Protein AF-A0A1I6JT90-F1 (afdb_monomer_lite)

Sequence (165 aa):
MADLAREPSMEDILASIKRIIADDGAAATAPPARLRRGPVEVPPAGSATMDEVLELTEPVAPAPVTQAPPPSGPRLVPPPVAEAPAPAAPELVSEQAASASRLSLAALSALIVSPAAEPARDNTLEGLVREMLRPMLKEWLDARLPEMVEGLVAREIARITGRQL

Structure (mmCIF, N/CA/C/O backbone):
data_AF-A0A1I6JT90-F1
#
_entry.id   AF-A0A1I6JT90-F1
#
loop_
_atom_site.group_PDB
_atom_site.id
_atom_site.type_symbol
_atom_site.label_atom_id
_atom_site.label_alt_id
_atom_site.label_comp_id
_atom_site.label_asym_id
_atom_site.label_entity_id
_atom_site.label_seq_id
_atom_site.pdbx_PDB_ins_code
_atom_site.Cartn_x
_atom_site.Cartn_y
_atom_site.Cartn_z
_atom_site.occupancy
_atom_site.B_iso_or_equiv
_atom_site.auth_seq_id
_atom_site.auth_comp_id
_atom_site.auth_asym_id
_atom_site.auth_atom_id
_atom_site.pdbx_PDB_model_num
ATOM 1 N N . MET A 1 1 ? -31.242 -10.829 -56.826 1.00 39.03 1 MET A N 1
ATOM 2 C CA . MET A 1 1 ? -30.012 -11.217 -57.548 1.00 39.03 1 MET A CA 1
ATOM 3 C C . MET A 1 1 ? -28.877 -11.162 -56.547 1.00 39.03 1 MET A C 1
ATOM 5 O O . MET A 1 1 ? -28.795 -10.184 -55.818 1.00 39.03 1 MET A O 1
ATOM 9 N N . ALA A 1 2 ? -28.152 -12.269 -56.412 1.00 47.97 2 ALA A N 1
ATOM 10 C CA . ALA A 1 2 ? -27.182 -12.525 -55.359 1.00 47.97 2 ALA A CA 1
ATOM 11 C C . ALA A 1 2 ? -25.808 -11.942 -55.718 1.00 47.97 2 ALA A C 1
ATOM 13 O O . ALA A 1 2 ? -25.253 -12.315 -56.742 1.00 47.97 2 ALA A O 1
ATOM 14 N N . ASP A 1 3 ? -25.268 -11.091 -54.851 1.00 50.69 3 ASP A N 1
ATOM 15 C CA . ASP A 1 3 ? -23.848 -10.726 -54.811 1.00 50.69 3 ASP A CA 1
ATOM 16 C C . ASP A 1 3 ? -23.467 -10.596 -53.328 1.00 50.69 3 ASP A C 1
ATOM 18 O O . ASP A 1 3 ? -23.430 -9.512 -52.755 1.00 50.69 3 ASP A O 1
ATOM 22 N N . LEU A 1 4 ? -23.325 -11.742 -52.654 1.00 54.34 4 LEU A N 1
ATOM 23 C CA . LEU A 1 4 ? -23.005 -11.819 -51.221 1.00 54.34 4 LEU A CA 1
ATOM 24 C C . LEU A 1 4 ? -21.771 -12.682 -50.920 1.00 54.34 4 LEU A C 1
ATOM 26 O O . LEU A 1 4 ? -21.559 -13.060 -49.776 1.00 54.34 4 LEU A O 1
ATOM 30 N N . ALA A 1 5 ? -20.938 -12.991 -51.917 1.00 59.41 5 ALA A N 1
ATOM 31 C CA . ALA A 1 5 ? -19.707 -13.750 -51.689 1.00 59.41 5 ALA A CA 1
ATOM 32 C C . ALA A 1 5 ? -18.651 -13.478 -52.765 1.00 59.41 5 ALA A C 1
ATOM 34 O O . ALA A 1 5 ? -18.143 -14.394 -53.407 1.00 59.41 5 ALA A O 1
ATOM 35 N N . ARG A 1 6 ? -18.300 -12.206 -52.974 1.00 63.91 6 ARG A N 1
ATOM 36 C CA . ARG A 1 6 ? -16.983 -11.911 -53.534 1.00 63.91 6 ARG A CA 1
ATOM 37 C C . ARG A 1 6 ? -16.025 -11.986 -52.358 1.00 63.91 6 ARG A C 1
ATOM 39 O O . ARG A 1 6 ? -15.916 -11.029 -51.598 1.00 63.91 6 ARG A O 1
ATOM 46 N N . GLU A 1 7 ? -15.456 -13.170 -52.132 1.00 70.44 7 GLU A N 1
ATOM 4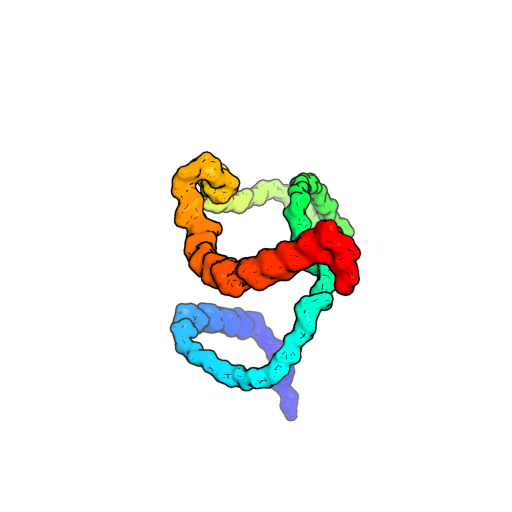7 C CA . GLU A 1 7 ? -14.349 -13.302 -51.189 1.00 70.44 7 GLU A CA 1
ATOM 48 C C . GLU A 1 7 ? -13.321 -12.225 -51.564 1.00 70.44 7 GLU A C 1
ATOM 50 O O . GLU A 1 7 ? -12.967 -12.123 -52.745 1.00 70.44 7 GLU A O 1
ATOM 55 N N . PRO A 1 8 ? -12.946 -11.337 -50.627 1.00 80.56 8 PRO A N 1
ATOM 56 C CA . PRO A 1 8 ? -12.054 -10.234 -50.945 1.00 80.56 8 PRO A CA 1
ATOM 57 C C . PRO A 1 8 ? -10.753 -10.800 -51.514 1.00 80.56 8 PRO A C 1
ATOM 59 O O . PRO A 1 8 ? -10.201 -11.760 -50.970 1.00 80.56 8 PRO A O 1
ATOM 62 N N . SER A 1 9 ? -10.273 -10.224 -52.621 1.00 85.88 9 SER A N 1
ATOM 63 C CA . SER A 1 9 ? -8.994 -10.632 -53.197 1.00 85.88 9 SER A CA 1
ATOM 64 C C . SER A 1 9 ? -7.889 -10.367 -52.177 1.00 85.88 9 SER A C 1
ATOM 66 O O . SER A 1 9 ? -7.962 -9.420 -51.392 1.00 85.88 9 SER A O 1
ATOM 68 N N . MET A 1 10 ? -6.830 -11.171 -52.196 1.00 85.88 10 MET A N 1
ATOM 69 C CA . MET A 1 10 ? -5.658 -10.984 -51.331 1.00 85.88 10 MET A CA 1
ATOM 70 C C . MET A 1 10 ? -5.114 -9.546 -51.403 1.00 85.88 10 MET A C 1
ATOM 72 O O . MET A 1 10 ? -4.677 -8.973 -50.409 1.00 85.88 10 MET A O 1
ATOM 76 N N . GLU A 1 11 ? -5.200 -8.932 -52.577 1.00 90.31 11 GLU A N 1
ATOM 77 C CA . GLU A 1 11 ? -4.795 -7.550 -52.832 1.00 90.31 11 GLU A CA 1
ATOM 78 C C . GLU A 1 11 ? -5.699 -6.534 -52.117 1.00 90.31 11 GLU A C 1
ATOM 80 O O . GLU A 1 11 ? -5.196 -5.543 -51.589 1.00 90.31 11 GLU A O 1
ATOM 85 N N . ASP A 1 12 ? -7.002 -6.811 -52.018 1.00 89.75 12 ASP A N 1
ATOM 86 C CA . ASP A 1 12 ? -7.971 -5.982 -51.291 1.00 89.75 12 ASP A CA 1
ATOM 87 C C . ASP A 1 12 ? -7.725 -6.056 -49.780 1.00 89.75 12 ASP A C 1
ATOM 89 O O . ASP A 1 12 ? -7.753 -5.038 -49.084 1.00 89.75 12 ASP A O 1
ATOM 93 N N . ILE A 1 13 ? -7.417 -7.257 -49.275 1.00 90.44 13 ILE A N 1
ATOM 94 C CA . ILE A 1 13 ? -7.058 -7.483 -47.869 1.00 90.44 13 ILE A CA 1
ATOM 95 C C . ILE A 1 13 ? -5.785 -6.693 -47.528 1.00 90.44 13 ILE A C 1
ATOM 97 O O . ILE A 1 13 ? -5.752 -5.949 -46.544 1.00 90.44 13 ILE A O 1
ATOM 101 N N . LEU A 1 14 ? -4.749 -6.789 -48.366 1.00 91.25 14 LEU A N 1
ATOM 102 C CA . LEU A 1 14 ? -3.482 -6.082 -48.160 1.00 91.25 14 LEU A CA 1
ATOM 103 C C . LEU A 1 14 ? -3.628 -4.561 -48.312 1.00 91.25 14 LEU A C 1
ATOM 105 O O . LEU A 1 14 ? -3.020 -3.805 -47.550 1.00 91.25 14 LEU A O 1
ATOM 109 N N . ALA A 1 15 ? -4.462 -4.096 -49.244 1.00 91.12 15 ALA A N 1
ATOM 110 C CA . ALA A 1 15 ? -4.766 -2.679 -49.413 1.00 91.12 15 ALA A CA 1
ATOM 111 C C . ALA A 1 15 ? -5.536 -2.112 -48.209 1.00 91.12 15 ALA A C 1
ATOM 113 O O . ALA A 1 15 ? -5.226 -1.010 -47.751 1.00 91.12 15 ALA A O 1
ATOM 114 N N . SER A 1 16 ? -6.483 -2.876 -47.656 1.00 89.81 16 SER A N 1
ATOM 115 C CA . SER A 1 16 ? -7.238 -2.494 -46.459 1.00 89.81 16 SER A CA 1
ATOM 116 C C . SER A 1 16 ? -6.330 -2.379 -45.231 1.00 89.81 16 SER A C 1
ATOM 118 O O . SER A 1 16 ? -6.394 -1.377 -44.521 1.00 89.81 16 SER A O 1
ATOM 120 N N . ILE A 1 17 ? -5.428 -3.345 -45.009 1.00 88.75 17 ILE A N 1
ATOM 121 C CA . ILE A 1 17 ? -4.460 -3.304 -43.897 1.00 88.75 17 ILE A CA 1
ATOM 122 C C . ILE A 1 17 ? -3.500 -2.116 -44.055 1.00 88.75 17 ILE A C 1
ATOM 124 O O . ILE A 1 17 ? -3.278 -1.365 -43.106 1.00 88.75 17 ILE A O 1
ATOM 128 N N . LYS A 1 18 ? -2.971 -1.889 -45.265 1.00 87.94 18 LYS A N 1
ATOM 129 C CA . LYS A 1 18 ? -2.065 -0.765 -45.545 1.00 87.94 18 LYS A CA 1
ATOM 130 C C . LYS A 1 18 ? -2.739 0.592 -45.329 1.00 87.94 18 LYS A C 1
ATOM 132 O O . LYS A 1 18 ? -2.094 1.513 -44.835 1.00 87.94 18 LYS A O 1
ATOM 137 N N . ARG A 1 19 ? -4.024 0.713 -45.679 1.00 87.88 19 ARG A N 1
ATOM 138 C CA . ARG A 1 19 ? -4.819 1.924 -45.444 1.00 87.88 19 ARG A CA 1
ATOM 139 C C . ARG A 1 19 ? -5.043 2.170 -43.954 1.00 87.88 19 ARG A C 1
ATOM 141 O O . ARG A 1 19 ? -4.839 3.294 -43.525 1.00 87.88 19 ARG A O 1
ATOM 148 N N . ILE A 1 20 ? -5.411 1.145 -43.182 1.00 88.56 20 ILE A N 1
ATOM 149 C CA . ILE A 1 20 ? -5.631 1.279 -41.732 1.00 88.56 20 ILE A CA 1
ATOM 150 C C . ILE A 1 20 ? -4.339 1.717 -41.038 1.00 88.56 20 ILE A C 1
ATOM 152 O O . ILE A 1 20 ? -4.355 2.691 -40.306 1.00 88.56 20 ILE A O 1
ATOM 156 N N . ILE A 1 21 ? -3.198 1.090 -41.333 1.00 80.69 21 ILE A N 1
ATOM 157 C CA . ILE A 1 21 ? -1.917 1.443 -40.691 1.00 80.69 21 ILE A CA 1
ATOM 158 C C . ILE A 1 21 ? -1.450 2.860 -41.072 1.00 80.69 21 ILE A C 1
ATOM 160 O O . ILE A 1 21 ? -0.840 3.551 -40.259 1.00 80.69 21 ILE A O 1
ATOM 164 N N . ALA A 1 22 ? -1.730 3.305 -42.300 1.00 77.75 22 ALA A N 1
ATOM 165 C CA . ALA A 1 22 ? -1.394 4.658 -42.740 1.00 77.75 22 ALA A CA 1
ATOM 166 C C . ALA A 1 22 ? -2.314 5.737 -42.134 1.00 77.75 22 ALA A C 1
ATOM 168 O O . ALA A 1 22 ? -1.861 6.861 -41.932 1.00 77.75 22 ALA A O 1
ATOM 169 N N . ASP A 1 23 ? -3.577 5.402 -41.857 1.00 66.75 23 ASP A N 1
ATOM 170 C CA . ASP A 1 23 ? -4.597 6.308 -41.302 1.00 66.75 23 ASP A CA 1
ATOM 171 C C . ASP A 1 23 ? -4.543 6.371 -39.757 1.00 66.75 23 ASP A C 1
ATOM 173 O O . ASP A 1 23 ? -4.722 7.432 -39.162 1.00 66.75 23 ASP A O 1
ATOM 177 N N . ASP A 1 24 ? -4.197 5.261 -39.093 1.00 55.34 24 ASP A N 1
ATOM 178 C CA . ASP A 1 24 ? -4.181 5.122 -37.624 1.00 55.34 24 ASP A CA 1
ATOM 179 C C . ASP A 1 24 ? -2.956 5.788 -36.954 1.00 55.34 24 ASP A C 1
ATOM 181 O O . ASP A 1 24 ? -2.918 5.991 -35.742 1.00 55.34 24 ASP A O 1
ATOM 185 N N . GLY A 1 25 ? -1.955 6.211 -37.736 1.00 55.81 25 GLY A N 1
ATOM 186 C CA . GLY A 1 25 ? -0.789 6.959 -37.244 1.00 55.81 25 GLY A CA 1
ATOM 187 C C . GLY A 1 25 ? -1.036 8.449 -36.955 1.00 55.81 25 GLY A C 1
ATOM 188 O O . GLY A 1 25 ? -0.139 9.111 -36.433 1.00 55.81 25 GLY A O 1
ATOM 189 N N . ALA A 1 26 ? -2.210 9.002 -37.291 1.00 51.22 26 ALA A N 1
ATOM 190 C CA . ALA A 1 26 ? -2.451 10.452 -37.251 1.00 51.22 26 ALA A CA 1
ATOM 191 C C . ALA A 1 26 ? -3.744 10.899 -36.536 1.00 51.22 26 ALA A C 1
ATOM 193 O O . ALA A 1 26 ? -4.063 12.087 -36.567 1.00 51.22 26 ALA A O 1
ATOM 194 N N . ALA A 1 27 ? -4.473 10.006 -35.858 1.00 43.84 27 ALA A N 1
ATOM 195 C CA . ALA A 1 27 ? -5.774 10.337 -35.264 1.00 43.84 27 ALA A CA 1
ATOM 196 C C . ALA A 1 27 ? -5.910 9.954 -33.779 1.00 43.84 27 ALA A C 1
ATOM 198 O O . ALA A 1 27 ? -6.954 9.490 -33.325 1.00 43.84 27 ALA A O 1
ATOM 199 N N . ALA A 1 28 ? -4.896 10.253 -32.965 1.00 54.59 28 ALA A N 1
ATOM 200 C CA . ALA A 1 28 ? -5.164 10.560 -31.564 1.00 54.59 28 ALA A CA 1
ATOM 201 C C . ALA A 1 28 ? -5.859 11.929 -31.519 1.00 54.59 28 ALA A C 1
ATOM 203 O O . ALA A 1 28 ? -5.169 12.935 -31.623 1.00 54.59 28 ALA A O 1
ATOM 204 N N . THR A 1 29 ? -7.200 11.968 -31.469 1.00 52.97 29 THR A N 1
ATOM 205 C CA . THR A 1 29 ? -8.067 12.917 -30.719 1.00 52.97 29 THR A CA 1
ATOM 206 C C . THR A 1 29 ? -9.524 12.811 -31.219 1.00 52.97 29 THR A C 1
ATOM 208 O O . THR A 1 29 ? -9.880 13.420 -32.223 1.00 52.97 29 THR A O 1
ATOM 211 N N . ALA A 1 30 ? -10.399 12.104 -30.491 1.00 49.69 30 ALA A N 1
ATOM 212 C CA . ALA A 1 30 ? -11.860 12.282 -30.553 1.00 49.69 30 ALA A CA 1
ATOM 213 C C . ALA A 1 30 ? -12.531 11.789 -29.243 1.00 49.69 30 ALA A C 1
ATOM 215 O O . ALA A 1 30 ? -12.014 10.866 -28.612 1.00 49.69 30 ALA A O 1
ATOM 216 N N . PRO A 1 31 ? -13.637 12.416 -28.784 1.00 51.69 31 PRO A N 1
ATOM 217 C CA . PRO A 1 31 ? -14.124 12.323 -27.402 1.00 51.69 31 PRO A CA 1
ATOM 218 C C . PRO A 1 31 ? -14.913 11.031 -27.118 1.00 51.69 31 PRO A C 1
ATOM 220 O O . PRO A 1 31 ? -15.518 10.468 -28.033 1.00 51.69 31 PRO A O 1
ATOM 223 N N . PRO A 1 32 ? -14.990 10.570 -25.852 1.00 50.12 32 PRO A N 1
ATOM 224 C CA . PRO A 1 32 ? -15.687 9.333 -25.536 1.00 50.12 32 PRO A CA 1
ATOM 225 C C . PRO A 1 32 ? -17.202 9.512 -25.675 1.00 50.12 32 PRO A C 1
ATOM 227 O O . PRO A 1 32 ? -17.831 10.340 -25.007 1.00 50.12 32 PRO A O 1
ATOM 230 N N . ALA A 1 33 ? -17.795 8.686 -26.535 1.00 52.03 33 ALA A N 1
ATOM 231 C CA . ALA A 1 33 ? -19.231 8.481 -26.598 1.00 52.03 33 ALA A CA 1
ATOM 232 C C . ALA A 1 33 ? -19.740 8.021 -25.222 1.00 52.03 33 ALA A C 1
ATOM 234 O O . ALA A 1 33 ? -19.227 7.070 -24.630 1.00 52.03 33 ALA A O 1
ATOM 235 N N . ARG A 1 34 ? -20.757 8.712 -24.695 1.00 54.41 34 ARG A N 1
ATOM 236 C CA . ARG A 1 34 ? -21.412 8.355 -23.431 1.00 54.41 34 ARG A CA 1
ATOM 237 C C . ARG A 1 34 ? -22.053 6.973 -23.556 1.00 54.41 34 ARG A C 1
ATOM 239 O O . ARG A 1 34 ? -23.148 6.838 -24.097 1.00 54.41 34 ARG A O 1
ATOM 246 N N . LEU A 1 35 ? -21.390 5.964 -23.001 1.00 53.88 35 LEU A N 1
ATOM 247 C CA . LEU A 1 35 ? -21.994 4.668 -22.725 1.00 53.88 35 LEU A CA 1
ATOM 248 C C . LEU A 1 35 ? -23.119 4.877 -21.705 1.00 53.88 35 LEU A C 1
ATOM 250 O O . LEU A 1 35 ? -22.893 5.349 -20.589 1.00 53.88 35 LEU A O 1
ATOM 254 N N . ARG A 1 36 ? -24.352 4.550 -22.102 1.00 52.44 36 ARG A N 1
ATOM 255 C CA . ARG A 1 36 ? -25.480 4.415 -21.178 1.00 52.44 36 ARG A CA 1
ATOM 256 C C . ARG A 1 36 ? -25.116 3.343 -20.149 1.00 52.44 36 ARG A C 1
ATOM 258 O O . ARG A 1 36 ? -25.088 2.160 -20.468 1.00 52.44 36 ARG A 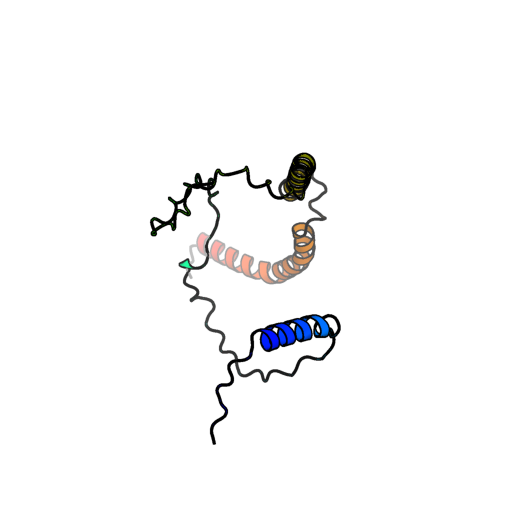O 1
ATOM 265 N N . ARG A 1 37 ? -24.828 3.771 -18.921 1.00 51.66 37 ARG A N 1
ATOM 266 C CA . ARG A 1 37 ? -24.626 2.895 -17.766 1.00 51.66 37 ARG A CA 1
ATOM 267 C C . ARG A 1 37 ? -25.988 2.342 -17.340 1.00 51.66 37 ARG A C 1
ATOM 269 O O . ARG A 1 37 ? -26.741 3.026 -16.654 1.00 51.66 37 ARG A O 1
ATOM 276 N N . GLY A 1 38 ? -26.320 1.135 -17.796 1.00 60.28 38 GLY A N 1
ATOM 277 C CA . GLY A 1 38 ? -27.298 0.299 -17.096 1.00 60.28 38 GLY A CA 1
ATOM 278 C C . GLY A 1 38 ? -26.739 -0.107 -15.725 1.00 60.28 38 GLY A C 1
ATOM 279 O O . GLY A 1 38 ? -25.518 -0.033 -15.540 1.00 60.28 38 GLY A O 1
ATOM 280 N N . PRO A 1 39 ? -27.580 -0.491 -14.750 1.00 50.66 39 PRO A N 1
ATOM 281 C CA . PRO A 1 39 ? -27.099 -0.990 -13.469 1.00 50.66 39 PRO A CA 1
ATOM 282 C C . PRO A 1 39 ? -26.185 -2.194 -13.714 1.00 50.66 39 PRO A C 1
ATOM 284 O O . PRO A 1 39 ? -26.623 -3.216 -14.233 1.00 50.66 39 PRO A O 1
ATOM 287 N N . VAL A 1 40 ? -24.900 -2.041 -13.396 1.00 56.12 40 VAL A N 1
ATOM 288 C CA . VAL A 1 40 ? -23.978 -3.170 -13.297 1.00 56.12 40 VAL A CA 1
ATOM 289 C C . VAL A 1 40 ? -24.320 -3.832 -11.975 1.00 56.12 40 VAL A C 1
ATOM 291 O O . VAL A 1 40 ? -24.014 -3.292 -10.913 1.00 56.12 40 VAL A O 1
ATOM 294 N N . GLU A 1 41 ? -25.028 -4.953 -12.038 1.00 56.38 41 GLU A N 1
ATOM 295 C CA . GLU A 1 41 ? -25.121 -5.865 -10.909 1.00 56.38 41 GLU A CA 1
ATOM 296 C C . GLU A 1 41 ? -23.707 -6.399 -10.673 1.00 56.38 41 GLU A C 1
ATOM 298 O O . GLU A 1 41 ? -23.167 -7.154 -11.478 1.00 56.38 41 GLU A O 1
ATOM 303 N N . VAL A 1 42 ? -23.052 -5.881 -9.634 1.00 55.94 42 VAL A N 1
ATOM 304 C CA . VAL A 1 42 ? -21.735 -6.343 -9.203 1.00 55.94 42 VAL A CA 1
ATOM 305 C C . VAL A 1 42 ? -21.979 -7.693 -8.529 1.00 55.94 42 VAL A C 1
ATOM 307 O O . VAL A 1 42 ? -22.596 -7.703 -7.460 1.00 55.94 42 VAL A O 1
ATOM 310 N N . PRO A 1 43 ? -21.567 -8.831 -9.120 1.00 62.28 43 PRO A N 1
ATOM 311 C CA . PRO A 1 43 ? -21.630 -10.096 -8.405 1.00 62.28 43 PRO A CA 1
ATOM 312 C C . PRO A 1 43 ? -20.803 -9.961 -7.117 1.00 62.28 43 PRO A C 1
ATOM 314 O O . PRO A 1 43 ? -19.793 -9.247 -7.120 1.00 62.28 43 PRO A O 1
ATOM 317 N N . PRO A 1 44 ? -21.217 -10.586 -6.000 1.00 56.22 44 PRO A N 1
ATOM 318 C CA . PRO A 1 44 ? -20.460 -10.511 -4.760 1.00 56.22 44 PRO A CA 1
ATOM 319 C C . PRO A 1 44 ? -19.016 -10.938 -5.036 1.00 56.22 44 PRO A C 1
ATOM 321 O O . PRO A 1 44 ? -18.774 -11.993 -5.624 1.00 56.22 44 PRO A O 1
ATOM 324 N N . ALA A 1 45 ? -18.065 -10.089 -4.642 1.00 56.53 45 ALA A N 1
ATOM 325 C CA . ALA A 1 45 ? -16.636 -10.365 -4.702 1.00 56.53 45 ALA A CA 1
ATOM 326 C C . ALA A 1 45 ? -16.326 -11.577 -3.807 1.00 56.53 45 ALA A C 1
ATOM 328 O O . ALA A 1 45 ? -16.043 -11.434 -2.622 1.00 56.53 45 ALA A O 1
ATOM 329 N N . GLY A 1 46 ? -16.493 -12.777 -4.358 1.00 55.53 46 GLY A N 1
ATOM 330 C CA . GLY A 1 46 ? -16.384 -14.023 -3.605 1.00 55.53 46 GLY A CA 1
ATOM 331 C C . GLY A 1 46 ? -16.587 -15.305 -4.411 1.00 55.53 46 GLY A C 1
ATOM 332 O O . GLY A 1 46 ? -16.605 -16.372 -3.811 1.00 55.53 46 GLY A O 1
ATOM 333 N N . SER A 1 47 ? -16.737 -15.243 -5.740 1.00 52.19 47 SER A N 1
ATOM 334 C CA . SER A 1 47 ? -16.845 -16.450 -6.577 1.00 52.19 47 SER A CA 1
ATOM 335 C C . SER A 1 47 ? -15.873 -16.492 -7.757 1.00 52.19 47 SER A C 1
ATOM 337 O O . SER A 1 47 ? -16.130 -17.208 -8.722 1.00 52.19 47 SER A O 1
ATOM 339 N N . ALA A 1 48 ? -14.756 -15.762 -7.694 1.00 53.28 48 ALA A N 1
ATOM 340 C CA . ALA A 1 48 ? -13.566 -16.270 -8.364 1.00 53.28 48 ALA A CA 1
ATOM 341 C C . ALA A 1 48 ? -13.167 -17.498 -7.545 1.00 53.28 48 ALA A C 1
ATOM 343 O O . ALA A 1 48 ? -12.804 -17.367 -6.375 1.00 53.28 48 ALA A O 1
ATOM 344 N N . THR A 1 49 ? -13.375 -18.693 -8.093 1.00 54.22 49 THR A N 1
ATOM 345 C CA . THR A 1 49 ? -12.851 -19.919 -7.493 1.00 54.22 49 THR A CA 1
ATOM 346 C C . THR A 1 49 ? -11.379 -19.672 -7.192 1.00 54.22 49 THR A C 1
ATOM 348 O O . THR A 1 49 ? -10.637 -19.263 -8.084 1.00 54.22 49 THR A O 1
ATOM 351 N N . MET A 1 50 ? -10.975 -19.860 -5.934 1.00 54.62 50 MET A N 1
ATOM 352 C CA . MET A 1 50 ? -9.614 -19.602 -5.440 1.00 54.62 50 MET A CA 1
ATOM 353 C C . MET A 1 50 ? -8.526 -20.294 -6.290 1.00 54.62 50 MET A C 1
ATOM 355 O O . MET A 1 50 ? -7.364 -19.919 -6.217 1.00 54.62 50 MET A O 1
ATOM 359 N N . ASP A 1 51 ? -8.915 -21.270 -7.115 1.00 62.25 51 ASP A N 1
ATOM 360 C CA . ASP A 1 51 ? -8.088 -21.990 -8.082 1.00 62.25 51 ASP A CA 1
ATOM 361 C C . ASP A 1 51 ? -7.596 -21.158 -9.290 1.00 62.25 51 ASP A C 1
ATOM 363 O O . ASP A 1 51 ? -6.667 -21.588 -9.969 1.00 62.25 51 ASP A O 1
ATOM 367 N N . GLU A 1 52 ? -8.164 -19.979 -9.584 1.00 63.47 52 GLU A N 1
ATOM 368 C CA . GLU A 1 52 ? -7.690 -19.117 -10.693 1.00 63.47 52 GLU A CA 1
ATOM 369 C C . GLU A 1 52 ? -6.578 -18.132 -10.291 1.00 63.47 52 GLU A C 1
ATOM 371 O O . GLU A 1 52 ? -5.937 -17.530 -11.157 1.00 63.47 52 GLU A O 1
ATOM 376 N N . VAL A 1 53 ? -6.303 -17.969 -8.994 1.00 71.56 53 VAL A N 1
ATOM 377 C CA . VAL A 1 53 ? -5.222 -17.100 -8.510 1.00 71.56 53 VAL A CA 1
ATOM 378 C C . VAL A 1 53 ? -3.978 -17.951 -8.268 1.00 71.56 53 VAL A C 1
ATOM 380 O O . VAL A 1 53 ? -3.798 -18.545 -7.210 1.00 71.56 53 VAL A O 1
ATOM 383 N N . LEU A 1 54 ? -3.107 -18.025 -9.274 1.00 72.56 54 LEU A N 1
ATOM 384 C CA . LEU A 1 54 ? -1.833 -18.737 -9.171 1.00 72.56 54 LEU A CA 1
ATOM 385 C C . LEU A 1 54 ? -0.822 -17.919 -8.346 1.00 72.56 54 LEU A C 1
ATOM 387 O O . LEU A 1 54 ? -0.207 -16.981 -8.855 1.00 72.56 54 LEU A O 1
ATOM 391 N N . GLU A 1 55 ? -0.622 -18.287 -7.079 1.00 73.88 55 GLU A N 1
ATOM 392 C CA . GLU A 1 55 ? 0.455 -17.751 -6.235 1.00 73.88 55 GLU A CA 1
ATOM 393 C C . GLU A 1 55 ? 1.797 -18.425 -6.572 1.00 73.88 55 GLU A C 1
ATOM 395 O O . GLU A 1 55 ? 2.076 -19.560 -6.183 1.00 73.88 55 GLU A O 1
ATOM 400 N N . LEU A 1 56 ? 2.653 -17.714 -7.312 1.00 76.19 56 LEU A N 1
ATOM 401 C CA . LEU A 1 56 ? 3.970 -18.184 -7.762 1.00 76.19 56 LEU A CA 1
ATOM 402 C C . LEU A 1 56 ? 5.052 -18.032 -6.671 1.00 76.19 56 LEU A C 1
ATOM 404 O O . LEU A 1 56 ? 6.073 -17.372 -6.857 1.00 76.19 56 LEU A O 1
ATOM 408 N N . THR A 1 57 ? 4.813 -18.622 -5.501 1.00 76.94 57 THR A N 1
ATOM 409 C CA . THR A 1 57 ? 5.726 -18.539 -4.344 1.00 76.94 57 THR A CA 1
ATOM 410 C C . THR A 1 57 ? 6.890 -19.537 -4.446 1.00 76.94 57 THR A C 1
ATOM 412 O O . THR A 1 57 ? 7.911 -19.381 -3.777 1.00 76.94 57 THR A O 1
ATOM 415 N N . GLU A 1 58 ? 6.771 -20.549 -5.309 1.00 79.94 58 GLU A N 1
ATOM 416 C CA . GLU A 1 58 ? 7.816 -21.542 -5.561 1.00 79.94 58 GLU A CA 1
ATOM 417 C C . GLU A 1 58 ? 8.612 -21.192 -6.834 1.00 79.94 58 GLU A C 1
ATOM 419 O O . GLU A 1 58 ? 8.017 -20.998 -7.901 1.00 79.94 58 GLU A O 1
ATOM 424 N N . PRO A 1 59 ? 9.955 -21.100 -6.770 1.00 65.00 59 PRO A N 1
ATOM 425 C CA . PRO A 1 59 ? 10.761 -20.853 -7.954 1.00 65.00 59 PRO A CA 1
ATOM 426 C C . PRO A 1 59 ? 10.711 -22.075 -8.878 1.00 65.00 59 PRO A C 1
ATOM 428 O O . PRO A 1 59 ? 11.256 -23.133 -8.562 1.00 65.00 59 PRO A O 1
ATOM 431 N N . VAL A 1 60 ? 10.098 -21.920 -10.053 1.00 77.88 60 VAL A N 1
ATOM 432 C CA . VAL A 1 60 ? 10.191 -22.915 -11.128 1.00 77.88 60 VAL A CA 1
ATOM 433 C C . VAL A 1 60 ? 11.655 -23.020 -11.550 1.00 77.88 60 VAL A C 1
ATOM 435 O O . VAL A 1 60 ? 12.213 -22.108 -12.163 1.00 77.88 60 VAL A O 1
ATOM 438 N N . ALA A 1 61 ? 12.293 -24.143 -11.222 1.00 72.62 61 ALA A N 1
ATOM 439 C CA . ALA A 1 61 ? 13.565 -24.506 -11.827 1.00 72.62 61 ALA A CA 1
ATOM 440 C C . ALA A 1 61 ? 13.363 -24.595 -13.350 1.00 72.62 61 ALA A C 1
ATOM 442 O O . ALA A 1 61 ? 12.350 -25.154 -13.783 1.00 72.62 61 ALA A O 1
ATOM 443 N N . PRO A 1 62 ? 14.284 -24.074 -14.184 1.00 63.03 62 PRO A N 1
ATOM 444 C CA . PRO A 1 62 ? 14.175 -24.249 -15.622 1.00 63.03 62 PRO A CA 1
ATOM 445 C C . PRO A 1 62 ? 14.198 -25.750 -15.904 1.00 63.03 62 PRO A C 1
ATOM 447 O O . PRO A 1 62 ? 15.228 -26.409 -15.748 1.00 63.03 62 PRO A O 1
ATOM 450 N N . ALA A 1 63 ? 13.044 -26.305 -16.277 1.00 62.66 63 ALA A N 1
ATOM 451 C CA . ALA A 1 63 ? 12.991 -27.664 -16.771 1.00 62.66 63 ALA A CA 1
ATOM 452 C C . ALA A 1 63 ? 13.963 -27.747 -17.958 1.00 62.66 63 ALA A C 1
ATOM 454 O O . ALA A 1 63 ? 13.975 -26.828 -18.788 1.00 62.66 63 ALA A O 1
ATOM 455 N N . PRO A 1 64 ? 14.787 -28.805 -18.071 1.00 59.91 64 PRO A N 1
ATOM 456 C CA . PRO A 1 64 ? 15.505 -29.039 -19.307 1.00 59.91 64 PRO A CA 1
ATOM 457 C C . PRO A 1 64 ? 14.442 -29.099 -20.399 1.00 59.91 64 PRO A C 1
ATOM 459 O O . PRO A 1 64 ? 13.549 -29.948 -20.349 1.00 59.91 64 PRO A O 1
ATOM 462 N N . VAL A 1 65 ? 14.491 -28.157 -21.343 1.00 59.19 65 VAL A N 1
ATOM 463 C CA . VAL A 1 65 ? 13.678 -28.215 -22.553 1.00 59.19 65 VAL A CA 1
ATOM 464 C C . VAL A 1 65 ? 14.057 -29.513 -23.250 1.00 59.19 65 VAL A C 1
ATOM 466 O O . VAL A 1 65 ? 15.043 -29.597 -23.975 1.00 59.19 65 VAL A O 1
ATOM 469 N N . THR A 1 66 ? 13.313 -30.578 -22.961 1.00 59.09 66 THR A N 1
ATOM 470 C CA . THR A 1 66 ? 13.367 -31.781 -23.772 1.00 59.09 66 THR A CA 1
ATOM 471 C C . THR A 1 66 ? 12.857 -31.312 -25.112 1.00 59.09 66 THR A C 1
ATOM 473 O O . THR A 1 66 ? 11.681 -30.976 -25.248 1.00 59.09 66 THR A O 1
ATOM 476 N N . GLN A 1 67 ? 13.780 -31.166 -26.058 1.00 61.66 67 GLN A N 1
ATOM 477 C CA . GLN A 1 67 ? 13.471 -30.878 -27.443 1.00 61.66 67 GLN A CA 1
ATOM 478 C C . GLN A 1 67 ? 12.366 -31.863 -27.825 1.00 61.66 67 GLN A C 1
ATOM 480 O O . GLN A 1 67 ? 12.585 -33.076 -27.782 1.00 61.66 67 GLN A O 1
ATOM 485 N N . ALA A 1 68 ? 11.151 -31.358 -28.055 1.00 61.25 68 ALA A N 1
ATOM 486 C CA . ALA A 1 68 ? 10.051 -32.217 -28.449 1.00 61.25 68 ALA A CA 1
ATOM 487 C C . ALA A 1 68 ? 10.537 -33.011 -29.671 1.00 61.25 68 ALA A C 1
ATOM 489 O O . ALA A 1 68 ? 11.113 -32.395 -30.578 1.00 61.25 68 ALA A O 1
ATOM 490 N N . PRO A 1 69 ? 10.391 -34.351 -29.693 1.00 67.31 69 PRO A N 1
ATOM 491 C CA . PRO A 1 69 ? 10.761 -35.115 -30.870 1.00 67.31 69 PRO A CA 1
ATOM 492 C C . PRO A 1 69 ? 10.060 -34.471 -32.074 1.00 67.31 69 PRO A C 1
ATOM 494 O O . PRO A 1 69 ? 8.886 -34.099 -31.957 1.00 67.31 69 PRO A O 1
ATOM 497 N N . PRO A 1 70 ? 10.768 -34.263 -33.199 1.00 68.75 70 PRO A N 1
ATOM 498 C CA . PRO A 1 70 ? 10.175 -33.614 -34.356 1.00 68.75 70 PRO A CA 1
ATOM 499 C C . PRO A 1 70 ? 8.884 -34.350 -34.735 1.00 68.75 70 PRO A C 1
ATOM 501 O O . PRO A 1 70 ? 8.827 -35.581 -34.604 1.00 68.75 70 PRO A O 1
ATOM 504 N N . PRO A 1 71 ? 7.840 -33.629 -35.183 1.00 65.62 71 PRO A N 1
ATOM 505 C CA . PRO A 1 71 ? 6.577 -34.251 -35.543 1.00 65.62 71 PRO A CA 1
ATOM 506 C C . PRO A 1 71 ? 6.848 -35.375 -36.543 1.00 65.62 71 PRO A C 1
ATOM 508 O O . PRO A 1 71 ? 7.377 -35.147 -37.631 1.00 65.62 71 PRO A O 1
ATOM 511 N N . SER A 1 72 ? 6.493 -36.600 -36.156 1.00 64.94 72 SER A N 1
ATOM 512 C CA . SER A 1 72 ? 6.572 -37.793 -37.002 1.00 64.94 72 SER A CA 1
ATOM 513 C C . SER A 1 72 ? 5.420 -37.789 -38.012 1.00 64.94 72 SER A C 1
ATOM 515 O O . SER A 1 72 ? 4.604 -38.702 -38.059 1.00 64.94 72 SER A O 1
ATOM 517 N N . GLY A 1 73 ? 5.294 -36.709 -38.781 1.00 71.81 73 GLY A N 1
ATOM 518 C CA . GLY A 1 73 ? 4.530 -36.705 -40.023 1.00 71.81 73 GLY A CA 1
ATOM 519 C C . GLY A 1 73 ? 5.418 -37.196 -41.168 1.00 71.81 73 GLY A C 1
ATOM 520 O O . GLY A 1 73 ? 6.643 -37.221 -41.014 1.00 71.81 73 GLY A O 1
ATOM 521 N N . PRO A 1 74 ? 4.853 -37.576 -42.328 1.00 59.59 74 PRO A N 1
ATOM 522 C CA . PRO A 1 74 ? 5.649 -37.835 -43.519 1.00 59.59 74 PRO A CA 1
ATOM 523 C C . PRO A 1 74 ? 6.421 -36.562 -43.876 1.00 59.59 74 PRO A C 1
ATOM 525 O O . PRO A 1 74 ? 5.895 -35.627 -44.479 1.00 59.59 74 PRO A O 1
ATOM 528 N N . ARG A 1 75 ? 7.690 -36.514 -43.466 1.00 62.47 75 ARG A N 1
ATOM 529 C CA . ARG A 1 75 ? 8.642 -35.526 -43.945 1.00 62.47 75 ARG A CA 1
ATOM 530 C C . ARG A 1 75 ? 8.775 -35.794 -45.437 1.00 62.47 75 ARG A C 1
ATOM 532 O O . ARG A 1 75 ? 9.265 -36.851 -45.826 1.00 62.47 75 ARG A O 1
ATOM 539 N N . LEU A 1 76 ? 8.323 -34.859 -46.268 1.00 59.66 76 LEU A N 1
ATOM 540 C CA . LEU A 1 76 ? 8.807 -34.772 -47.640 1.00 59.66 76 LEU A CA 1
ATOM 541 C C . LEU A 1 76 ? 10.319 -34.594 -47.511 1.00 59.66 76 LEU A C 1
ATOM 543 O O . LEU A 1 76 ? 10.788 -33.511 -47.177 1.00 59.66 76 LEU A O 1
ATOM 547 N N . VAL A 1 77 ? 11.071 -35.686 -47.634 1.00 60.06 77 VAL A N 1
ATOM 548 C CA . VAL A 1 77 ? 12.520 -35.631 -47.781 1.00 60.06 77 VAL A CA 1
ATOM 549 C C . VAL A 1 77 ? 12.709 -35.235 -49.242 1.00 60.06 77 VAL A C 1
ATOM 551 O O . VAL A 1 77 ? 12.470 -36.078 -50.111 1.00 60.06 77 VAL A O 1
ATOM 554 N N . PRO A 1 78 ? 13.030 -33.966 -49.569 1.00 65.81 78 PRO A N 1
ATOM 555 C CA . PRO A 1 78 ? 13.506 -33.675 -50.912 1.00 65.81 78 PRO A CA 1
ATOM 556 C C . PRO A 1 78 ? 14.699 -34.606 -51.192 1.00 65.81 78 PRO A C 1
ATOM 558 O O . PRO A 1 78 ? 15.405 -34.973 -50.245 1.00 65.81 78 PRO A O 1
ATOM 561 N N . PRO A 1 79 ? 14.927 -35.032 -52.451 1.00 67.56 79 PRO A N 1
ATOM 562 C CA . PRO A 1 79 ? 16.128 -35.797 -52.789 1.00 67.56 79 PRO A CA 1
ATOM 563 C C . PRO A 1 79 ? 17.347 -35.090 -52.182 1.00 67.56 79 PRO A C 1
ATOM 565 O O . PRO A 1 79 ? 17.307 -33.861 -52.099 1.00 67.56 79 PRO A O 1
ATOM 568 N N . PRO A 1 80 ? 18.388 -35.813 -51.726 1.00 54.78 80 PRO A N 1
ATOM 569 C CA . PRO A 1 80 ? 19.534 -35.208 -51.062 1.00 54.78 80 PRO A CA 1
ATOM 570 C C . PRO A 1 80 ? 20.248 -34.284 -52.049 1.00 54.78 80 PRO A C 1
ATOM 572 O O . PRO A 1 80 ? 21.156 -34.680 -52.775 1.00 54.78 80 PRO A O 1
ATOM 575 N N . VAL A 1 81 ? 19.804 -33.034 -52.106 1.00 59.84 81 VAL A N 1
ATOM 576 C CA . VAL A 1 81 ? 20.596 -31.933 -52.611 1.00 59.84 81 VAL A CA 1
ATOM 577 C C . VAL A 1 81 ? 21.660 -31.778 -51.545 1.00 59.84 81 VAL A C 1
ATOM 579 O O . VAL A 1 81 ? 21.315 -31.605 -50.376 1.00 59.84 81 VAL A O 1
ATOM 582 N N . ALA A 1 82 ? 22.927 -31.948 -51.925 1.00 59.00 82 ALA A N 1
ATOM 583 C CA . ALA A 1 82 ? 24.056 -31.681 -51.050 1.00 59.00 82 ALA A CA 1
ATOM 584 C C . ALA A 1 82 ? 23.765 -30.389 -50.278 1.00 59.00 82 ALA A C 1
ATOM 586 O O . ALA A 1 82 ? 23.585 -29.334 -50.888 1.00 59.00 82 ALA A O 1
ATOM 587 N N . GLU A 1 83 ? 23.606 -30.513 -48.962 1.00 54.69 83 GLU A N 1
ATOM 588 C CA . GLU A 1 83 ? 23.276 -29.407 -48.077 1.00 54.69 83 GLU A CA 1
ATOM 589 C C . GLU A 1 83 ? 24.512 -28.509 -48.046 1.00 54.69 83 GLU A C 1
ATOM 591 O O . GLU A 1 83 ? 25.434 -28.688 -47.252 1.00 54.69 83 GLU A O 1
ATOM 596 N N . ALA A 1 84 ? 24.593 -27.585 -49.005 1.00 60.19 84 ALA A N 1
ATOM 597 C CA . ALA A 1 84 ? 25.452 -26.432 -48.858 1.00 60.19 84 ALA A CA 1
ATOM 598 C C . ALA A 1 84 ? 25.015 -25.761 -47.549 1.00 60.19 84 ALA A C 1
ATOM 600 O O . ALA A 1 84 ? 23.806 -25.596 -47.354 1.00 60.19 84 ALA A O 1
ATOM 601 N N . PRO A 1 85 ? 25.947 -25.422 -46.643 1.00 55.91 85 PRO A N 1
ATOM 602 C CA . PRO A 1 85 ? 25.594 -24.807 -45.375 1.00 55.91 85 PRO A CA 1
ATOM 603 C C . PRO A 1 85 ? 24.708 -23.599 -45.669 1.00 55.91 85 PRO A C 1
ATOM 605 O O . PRO A 1 85 ? 25.135 -22.664 -46.351 1.00 55.91 85 PRO A O 1
ATOM 608 N N . ALA A 1 86 ? 23.454 -23.649 -45.212 1.00 60.75 86 ALA A N 1
ATOM 609 C CA . ALA A 1 86 ? 22.595 -22.481 -45.244 1.00 60.75 86 ALA A CA 1
ATOM 610 C C . ALA A 1 86 ? 23.364 -21.363 -44.525 1.00 60.75 86 ALA A C 1
ATOM 612 O O . ALA A 1 86 ? 23.871 -21.611 -43.424 1.00 60.75 86 ALA A O 1
ATOM 613 N N . PRO A 1 87 ? 23.527 -20.171 -45.126 1.00 60.00 87 PRO A N 1
ATOM 614 C CA . PRO A 1 87 ? 24.180 -19.083 -44.426 1.00 60.00 87 PRO A CA 1
ATOM 615 C C . PRO A 1 87 ? 23.368 -18.837 -43.159 1.00 60.00 87 PRO A C 1
ATOM 617 O O . PRO A 1 87 ? 22.171 -18.550 -43.235 1.00 60.00 87 PRO A O 1
ATOM 620 N N . ALA A 1 88 ? 24.004 -19.022 -41.999 1.00 64.00 88 ALA A N 1
ATOM 621 C CA . ALA A 1 88 ? 23.434 -18.607 -40.732 1.00 64.00 88 ALA A CA 1
ATOM 622 C C . ALA A 1 88 ? 22.937 -17.173 -40.930 1.00 64.00 88 ALA A C 1
ATOM 624 O O . ALA A 1 88 ? 23.693 -16.321 -41.410 1.00 64.00 88 ALA A O 1
ATOM 625 N N . ALA A 1 89 ? 21.647 -16.939 -40.673 1.00 67.19 89 ALA A N 1
ATOM 626 C CA . ALA A 1 89 ? 21.086 -15.600 -40.764 1.00 67.19 89 ALA A CA 1
ATOM 627 C C . ALA A 1 89 ? 22.005 -14.654 -39.976 1.00 67.19 89 ALA A C 1
ATOM 629 O O . ALA A 1 89 ? 22.454 -15.044 -38.893 1.00 67.19 89 ALA A O 1
ATOM 630 N N . PRO A 1 90 ? 22.345 -13.471 -40.517 1.00 67.50 90 PRO A N 1
ATOM 631 C CA . PRO A 1 90 ? 23.277 -12.580 -39.850 1.00 67.50 90 PRO A CA 1
ATOM 632 C C . PRO A 1 90 ? 22.743 -12.297 -38.452 1.00 67.50 90 PRO A C 1
ATOM 634 O O . PRO A 1 90 ? 21.620 -11.816 -38.288 1.00 67.50 90 PRO A O 1
ATOM 637 N N . GLU A 1 91 ? 23.537 -12.659 -37.450 1.00 76.88 91 GLU A N 1
ATOM 638 C CA . GLU A 1 91 ? 23.222 -12.378 -36.063 1.00 76.88 91 GLU A CA 1
ATOM 639 C C . GLU A 1 91 ? 23.120 -10.856 -35.930 1.00 76.88 91 GLU A C 1
ATOM 641 O O . GLU A 1 91 ? 24.091 -10.128 -36.135 1.00 76.88 91 GLU A O 1
ATOM 646 N N . LEU A 1 92 ? 21.905 -10.358 -35.692 1.00 84.75 92 LEU A N 1
ATOM 647 C CA . LEU A 1 92 ? 21.612 -8.919 -35.716 1.00 84.75 92 LEU A CA 1
ATOM 648 C C . LEU A 1 92 ? 22.333 -8.156 -34.597 1.00 84.75 92 LEU A C 1
ATOM 650 O O . LEU A 1 92 ? 22.407 -6.929 -34.620 1.00 84.75 92 LEU A O 1
ATOM 654 N N . VAL A 1 93 ? 22.843 -8.885 -33.607 1.00 88.56 93 VAL A N 1
ATOM 655 C CA . VAL A 1 93 ? 23.537 -8.372 -32.434 1.00 88.56 93 VAL A CA 1
ATOM 656 C C . VAL A 1 93 ? 24.777 -9.229 -32.236 1.00 88.56 93 VAL A C 1
ATOM 658 O O . VAL A 1 93 ? 24.720 -10.442 -32.391 1.00 88.56 93 VAL A O 1
ATOM 661 N N . SER A 1 94 ? 25.904 -8.617 -31.885 1.00 92.38 94 SER A N 1
ATOM 662 C CA . SER A 1 94 ? 27.079 -9.395 -31.502 1.00 92.38 94 SER A CA 1
ATOM 663 C C . SER A 1 94 ? 26.859 -10.060 -30.141 1.00 92.38 94 SER A C 1
ATOM 665 O O . SER A 1 94 ? 26.270 -9.455 -29.242 1.00 92.38 94 SER A O 1
ATOM 667 N N . GLU A 1 95 ? 27.410 -11.257 -29.930 1.00 91.19 95 GLU A N 1
ATOM 668 C CA . GLU A 1 95 ? 27.376 -11.925 -28.615 1.00 91.19 95 GLU A CA 1
ATOM 669 C C . GLU A 1 95 ? 27.933 -11.020 -27.494 1.00 91.19 95 GLU A C 1
ATOM 671 O O . GLU A 1 95 ? 27.446 -11.007 -26.362 1.00 91.19 95 GLU A O 1
ATOM 676 N N . GLN A 1 96 ? 28.915 -10.172 -27.817 1.00 92.38 96 GLN A N 1
ATOM 677 C CA . GLN A 1 96 ? 29.450 -9.182 -26.884 1.00 92.38 96 GLN A CA 1
ATOM 678 C C . GLN A 1 96 ? 28.415 -8.113 -26.492 1.00 92.38 96 GLN A C 1
ATOM 680 O O . GLN A 1 96 ? 28.331 -7.732 -25.327 1.00 92.38 96 GLN A O 1
ATOM 685 N N . ALA A 1 97 ? 27.618 -7.619 -27.441 1.00 92.12 97 ALA A N 1
ATOM 686 C CA . ALA A 1 97 ? 26.549 -6.672 -27.140 1.00 92.12 97 ALA A CA 1
ATOM 687 C C . ALA A 1 97 ? 25.410 -7.351 -26.360 1.00 92.12 97 ALA A C 1
ATOM 689 O O . ALA A 1 97 ? 24.928 -6.788 -25.379 1.00 92.12 97 ALA A O 1
ATOM 690 N N . ALA A 1 98 ? 25.043 -8.584 -26.722 1.00 92.12 98 ALA A N 1
ATOM 691 C CA . ALA A 1 98 ? 24.031 -9.360 -26.007 1.00 92.12 98 ALA A CA 1
ATOM 692 C C . ALA A 1 98 ? 24.437 -9.636 -24.547 1.00 92.12 98 ALA A C 1
ATOM 694 O O . ALA A 1 98 ? 23.642 -9.436 -23.625 1.00 92.12 98 ALA A O 1
ATOM 695 N N . SER A 1 99 ? 25.686 -10.048 -24.313 1.00 92.62 99 SER A N 1
ATOM 696 C CA . SER A 1 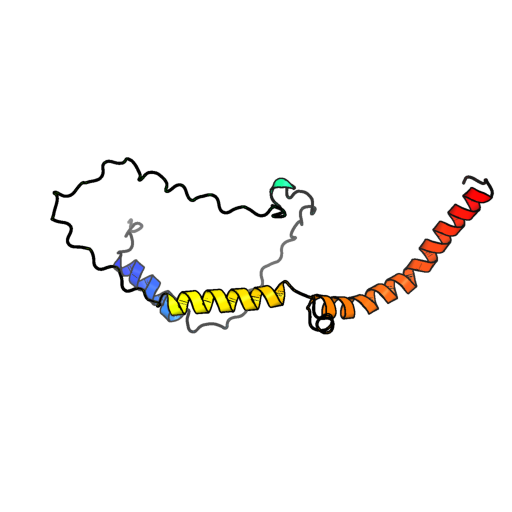99 ? 26.225 -10.272 -22.966 1.00 92.62 99 SER A CA 1
ATOM 697 C C . SER A 1 99 ? 26.309 -8.979 -22.148 1.00 92.62 99 SER A C 1
ATOM 699 O O . SER A 1 99 ? 25.894 -8.975 -20.987 1.00 92.62 99 SER A O 1
ATOM 701 N N . ALA A 1 100 ? 26.736 -7.864 -22.750 1.00 94.25 100 ALA A N 1
ATOM 702 C CA . ALA A 1 100 ? 26.739 -6.558 -22.093 1.00 94.25 100 ALA A CA 1
ATOM 703 C C . ALA A 1 100 ? 25.326 -6.121 -21.665 1.00 94.25 100 ALA A C 1
ATOM 705 O O . ALA A 1 100 ? 25.134 -5.707 -20.521 1.00 94.25 100 ALA A O 1
ATOM 706 N N . SER A 1 101 ? 24.317 -6.284 -22.529 1.00 94.06 101 SER A N 1
ATOM 707 C CA . SER A 1 101 ? 22.922 -5.969 -22.192 1.00 94.06 101 SER A CA 1
ATOM 708 C C . SER A 1 101 ? 22.384 -6.830 -21.047 1.00 94.06 101 SER A C 1
ATOM 710 O O . SER A 1 101 ? 21.741 -6.301 -20.139 1.00 94.06 101 SER A O 1
ATOM 712 N N . ARG A 1 102 ? 22.679 -8.141 -21.041 1.00 94.62 102 ARG A N 1
ATOM 713 C CA . ARG A 1 102 ? 22.293 -9.046 -19.942 1.00 94.62 102 ARG A CA 1
ATOM 714 C C . ARG A 1 102 ? 22.914 -8.607 -18.612 1.00 94.62 102 ARG A C 1
ATOM 716 O O . ARG A 1 102 ? 22.217 -8.584 -17.601 1.00 94.62 102 ARG A O 1
ATOM 723 N N . LEU A 1 103 ? 24.189 -8.213 -18.614 1.00 94.94 103 LEU A N 1
ATOM 724 C CA . LEU A 1 103 ? 24.881 -7.722 -17.417 1.00 94.94 103 LEU A CA 1
ATOM 725 C C . LEU A 1 103 ? 24.285 -6.405 -16.900 1.00 94.94 103 LEU A C 1
ATOM 727 O O . LEU A 1 103 ? 24.062 -6.271 -15.698 1.00 94.94 103 LEU A O 1
ATOM 731 N N . SER A 1 104 ? 23.975 -5.452 -17.785 1.00 91.25 104 SER A N 1
ATOM 732 C CA . SER A 1 104 ? 23.324 -4.195 -17.392 1.00 91.25 104 SER A CA 1
ATOM 733 C C . SER A 1 104 ? 21.931 -4.420 -16.798 1.00 91.25 104 SER A C 1
ATOM 735 O O . SER A 1 104 ? 21.600 -3.820 -15.777 1.00 91.25 104 SER A O 1
ATOM 737 N N . LEU A 1 105 ? 21.129 -5.313 -17.388 1.00 93.62 105 LEU A N 1
ATOM 738 C CA . LEU A 1 105 ? 19.809 -5.669 -16.857 1.00 93.62 105 LEU A CA 1
ATOM 739 C C . LEU A 1 105 ? 19.908 -6.373 -15.498 1.00 93.62 105 LEU A C 1
ATOM 741 O O . LEU A 1 105 ? 19.141 -6.054 -14.591 1.00 93.62 105 LEU A O 1
ATOM 745 N N . ALA A 1 106 ? 20.879 -7.274 -15.323 1.00 91.38 106 ALA A N 1
ATOM 746 C CA . ALA A 1 106 ? 21.126 -7.930 -14.041 1.00 91.38 106 ALA A CA 1
ATOM 747 C C . ALA A 1 106 ? 21.524 -6.923 -12.947 1.00 91.38 106 ALA A C 1
ATOM 749 O O . ALA A 1 106 ? 21.017 -6.998 -11.828 1.00 91.38 106 ALA A O 1
ATOM 750 N N . ALA A 1 107 ? 22.372 -5.942 -13.276 1.00 86.75 107 ALA A N 1
ATOM 751 C CA . ALA A 1 107 ? 22.760 -4.878 -12.352 1.00 86.75 107 ALA A CA 1
ATOM 752 C C . ALA A 1 107 ? 21.566 -4.001 -11.936 1.00 86.75 107 ALA A C 1
ATOM 754 O O . ALA A 1 107 ? 21.400 -3.711 -10.753 1.00 86.75 107 ALA A O 1
ATOM 755 N N . LEU A 1 108 ? 20.697 -3.626 -12.882 1.00 85.75 108 LEU A N 1
ATOM 756 C CA . LEU A 1 108 ? 19.471 -2.876 -12.586 1.00 85.75 108 LEU A CA 1
ATOM 757 C C . LEU A 1 108 ? 18.499 -3.682 -11.714 1.00 85.75 108 LEU A C 1
ATOM 759 O O . LEU A 1 108 ? 17.961 -3.156 -10.743 1.00 85.75 108 LEU A O 1
ATOM 763 N N . SER A 1 109 ? 18.313 -4.971 -12.010 1.00 84.00 109 SER A N 1
ATOM 764 C CA . SER A 1 109 ? 17.461 -5.852 -11.206 1.00 84.00 109 SER A CA 1
ATOM 765 C C . SER A 1 109 ? 17.977 -6.001 -9.774 1.00 84.00 109 SER A C 1
ATOM 767 O O . SER A 1 109 ? 17.182 -6.010 -8.837 1.00 84.00 109 SER A O 1
ATOM 769 N N . ALA A 1 110 ? 19.296 -6.091 -9.583 1.00 80.19 110 ALA A N 1
ATOM 770 C CA . ALA A 1 110 ? 19.898 -6.184 -8.256 1.00 80.19 110 ALA A CA 1
ATOM 771 C C . ALA A 1 110 ? 19.668 -4.913 -7.419 1.00 80.19 110 ALA A C 1
ATOM 773 O O . ALA A 1 110 ? 19.477 -5.010 -6.208 1.00 80.19 110 ALA A O 1
ATOM 774 N N . LEU A 1 111 ? 19.628 -3.736 -8.054 1.00 74.69 111 LEU A N 1
ATOM 775 C CA . LEU A 1 111 ? 19.316 -2.466 -7.387 1.00 74.69 111 LEU A CA 1
ATOM 776 C C . LEU A 1 111 ? 17.839 -2.353 -6.977 1.00 74.69 111 LEU A C 1
ATOM 778 O O . LEU A 1 111 ? 17.539 -1.715 -5.974 1.00 74.69 111 LEU A O 1
ATOM 782 N N . ILE A 1 112 ? 16.925 -2.980 -7.722 1.00 70.81 112 ILE A N 1
ATOM 783 C CA . ILE A 1 112 ? 15.489 -3.016 -7.392 1.00 70.81 112 ILE A CA 1
ATOM 784 C C . ILE A 1 112 ? 15.204 -4.028 -6.269 1.00 70.81 112 ILE A C 1
ATOM 786 O O . ILE A 1 112 ? 14.354 -3.783 -5.418 1.00 70.81 112 ILE A O 1
ATOM 790 N N . VAL A 1 113 ? 15.918 -5.161 -6.253 1.00 64.50 113 VAL A N 1
ATOM 791 C CA . VAL A 1 113 ? 15.692 -6.274 -5.309 1.00 64.50 113 VAL A CA 1
ATOM 792 C C . VAL A 1 113 ? 16.476 -6.127 -4.000 1.00 64.50 113 VAL A C 1
ATOM 794 O O . VAL A 1 113 ? 16.084 -6.717 -2.998 1.00 64.50 113 VAL A O 1
ATOM 797 N N . SER A 1 114 ? 17.561 -5.346 -3.969 1.00 53.81 114 SER A N 1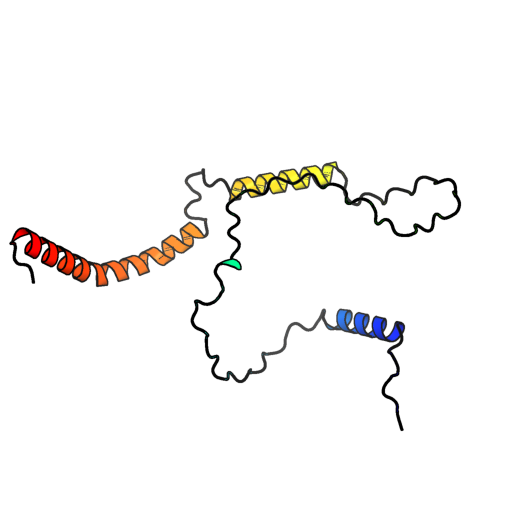
ATOM 798 C CA . SER A 1 114 ? 18.385 -5.165 -2.768 1.00 53.81 114 SER A CA 1
ATOM 799 C C . SER A 1 114 ? 18.151 -3.799 -2.103 1.00 53.81 114 SER A C 1
ATOM 801 O O . SER A 1 114 ? 18.857 -2.835 -2.402 1.00 53.81 114 SER A O 1
ATOM 803 N N . PRO A 1 115 ? 17.211 -3.689 -1.143 1.00 54.25 115 PRO A N 1
ATOM 804 C CA . PRO A 1 115 ? 16.982 -2.478 -0.351 1.00 54.25 115 PRO A CA 1
ATOM 805 C C . PRO A 1 115 ? 17.995 -2.308 0.800 1.00 54.25 115 PRO A C 1
ATOM 807 O O . PRO A 1 115 ? 17.720 -1.606 1.771 1.00 54.25 115 PRO A O 1
ATOM 810 N N . ALA A 1 116 ? 19.162 -2.962 0.744 1.00 52.19 116 ALA A N 1
ATOM 811 C CA . ALA A 1 116 ? 20.108 -3.029 1.863 1.00 52.19 116 ALA A CA 1
ATOM 812 C C . ALA A 1 116 ? 20.890 -1.724 2.133 1.00 52.19 116 ALA A C 1
ATOM 814 O O . ALA A 1 116 ? 21.709 -1.682 3.049 1.00 52.19 116 ALA A O 1
ATOM 815 N N . ALA A 1 117 ? 20.650 -0.653 1.372 1.00 50.81 117 ALA A N 1
ATOM 816 C CA . ALA A 1 117 ? 21.225 0.663 1.634 1.00 50.81 117 ALA A CA 1
ATOM 817 C C . ALA A 1 117 ? 20.181 1.572 2.310 1.00 50.81 117 ALA A C 1
ATOM 819 O O . ALA A 1 117 ? 19.206 2.001 1.692 1.00 50.81 117 ALA A O 1
ATOM 820 N N . GLU A 1 118 ? 20.403 1.879 3.589 1.00 55.09 118 GLU A N 1
ATOM 821 C CA . GLU A 1 118 ? 19.528 2.680 4.459 1.00 55.09 118 GLU A CA 1
ATOM 822 C C . GLU A 1 118 ? 19.503 4.217 4.210 1.00 55.09 118 GLU A C 1
ATOM 824 O O . GLU A 1 118 ? 19.420 4.985 5.164 1.00 55.09 118 GLU A O 1
ATOM 829 N N . PRO A 1 119 ? 19.488 4.727 2.964 1.00 53.56 119 PRO A N 1
ATOM 830 C CA . PRO A 1 119 ? 18.789 6.001 2.729 1.00 53.56 119 PRO A CA 1
ATOM 831 C C . PRO A 1 119 ? 17.708 5.930 1.638 1.00 53.56 119 PRO A C 1
ATOM 833 O O . PRO A 1 119 ? 17.070 6.933 1.336 1.00 53.56 119 PRO A O 1
ATOM 836 N N . ALA A 1 120 ? 17.466 4.760 1.035 1.00 53.88 120 ALA A N 1
ATOM 837 C CA . ALA A 1 120 ? 16.489 4.627 -0.051 1.00 53.88 120 ALA A CA 1
ATOM 838 C C . ALA A 1 120 ? 15.038 4.408 0.419 1.00 53.88 120 ALA A C 1
ATOM 840 O O . ALA A 1 120 ? 14.131 4.463 -0.410 1.00 53.88 120 ALA A O 1
ATOM 841 N N . ARG A 1 121 ? 14.787 4.191 1.722 1.00 52.88 121 ARG A N 1
ATOM 842 C CA . ARG A 1 121 ? 13.425 3.946 2.246 1.00 52.88 121 ARG A CA 1
ATOM 843 C C . ARG A 1 121 ? 12.447 5.075 1.902 1.00 52.88 121 ARG A C 1
ATOM 845 O O . ARG A 1 121 ? 11.280 4.786 1.663 1.00 52.88 121 ARG A O 1
ATOM 852 N N . ASP A 1 122 ? 12.939 6.302 1.745 1.00 54.06 122 ASP A N 1
ATOM 853 C CA . ASP A 1 122 ? 12.107 7.487 1.504 1.00 54.06 122 ASP A CA 1
ATOM 854 C C . ASP A 1 122 ? 11.804 7.747 0.015 1.00 54.06 122 ASP A C 1
ATOM 856 O O . ASP A 1 122 ? 10.865 8.471 -0.300 1.00 54.06 122 ASP A O 1
ATOM 860 N N . ASN A 1 123 ? 12.555 7.137 -0.914 1.00 63.09 123 ASN A N 1
ATOM 861 C CA . ASN A 1 123 ? 12.360 7.307 -2.367 1.00 63.09 123 ASN A CA 1
ATOM 862 C C . ASN A 1 123 ? 11.746 6.076 -3.050 1.00 63.09 123 ASN A C 1
ATOM 864 O O . ASN A 1 123 ? 11.610 6.037 -4.273 1.00 63.09 123 ASN A O 1
ATOM 868 N N . THR A 1 124 ? 11.380 5.055 -2.278 1.00 82.38 124 THR A N 1
ATOM 869 C CA . THR A 1 124 ? 10.589 3.937 -2.797 1.00 82.38 124 THR A CA 1
ATOM 870 C C . THR A 1 124 ? 9.109 4.309 -2.820 1.00 82.38 124 THR A C 1
ATOM 872 O O . THR A 1 124 ? 8.641 5.123 -2.021 1.00 82.38 124 THR A O 1
ATOM 875 N N . LEU A 1 125 ? 8.344 3.673 -3.711 1.00 81.56 125 LEU A N 1
ATOM 876 C CA . LEU A 1 125 ? 6.883 3.791 -3.719 1.00 81.56 125 LEU A CA 1
ATOM 877 C C . LEU A 1 125 ? 6.289 3.438 -2.346 1.00 81.56 125 LEU A C 1
ATOM 879 O O . LEU A 1 125 ? 5.350 4.090 -1.903 1.00 81.56 125 LEU A O 1
ATOM 883 N N . GLU A 1 126 ? 6.864 2.446 -1.657 1.00 87.19 126 GLU A N 1
ATOM 884 C CA . GLU A 1 126 ? 6.453 2.071 -0.302 1.00 87.19 126 GLU A CA 1
ATOM 885 C C . GLU A 1 126 ? 6.637 3.227 0.691 1.00 87.19 126 GLU A C 1
ATOM 887 O O . GLU A 1 126 ? 5.730 3.503 1.476 1.00 87.19 126 GLU A O 1
ATOM 892 N N . GLY A 1 127 ? 7.770 3.934 0.630 1.00 85.06 127 GLY A N 1
ATOM 893 C CA . GLY A 1 127 ? 8.024 5.127 1.438 1.00 85.06 127 GLY A CA 1
ATOM 894 C C . GLY A 1 127 ? 6.978 6.213 1.205 1.00 85.06 127 GLY A C 1
ATOM 895 O O . GLY A 1 127 ? 6.362 6.694 2.156 1.00 85.06 127 GLY A O 1
ATOM 896 N N . LEU A 1 128 ? 6.695 6.530 -0.061 1.00 87.94 128 LEU A N 1
ATOM 897 C CA . LEU A 1 128 ? 5.699 7.542 -0.420 1.00 87.94 128 LEU A CA 1
ATOM 898 C C . LEU A 1 128 ? 4.286 7.153 0.045 1.00 87.94 128 LEU A C 1
ATOM 900 O O . LEU A 1 128 ? 3.579 7.963 0.642 1.00 87.94 128 LEU A O 1
ATOM 904 N N . VAL A 1 129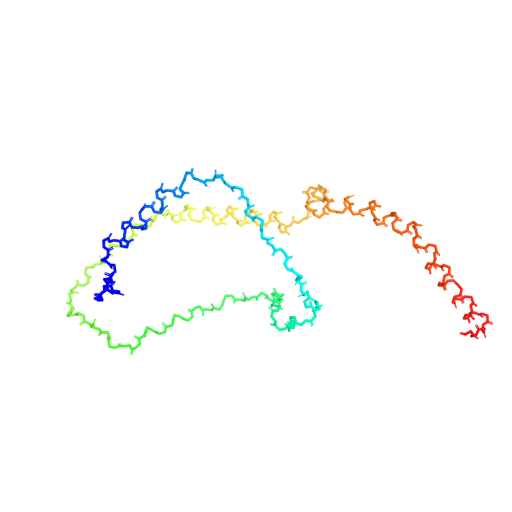 ? 3.882 5.899 -0.177 1.00 92.56 129 VAL A N 1
ATOM 905 C CA . VAL A 1 129 ? 2.575 5.382 0.256 1.00 92.56 129 VAL A CA 1
ATOM 906 C C . VAL A 1 129 ? 2.464 5.389 1.780 1.00 92.56 129 VAL A C 1
ATOM 908 O O . VAL A 1 129 ? 1.426 5.772 2.316 1.00 92.56 129 VAL A O 1
ATOM 911 N N . ARG A 1 130 ? 3.528 5.027 2.503 1.00 89.75 130 ARG A N 1
ATOM 912 C CA . ARG A 1 130 ? 3.560 5.072 3.969 1.00 89.75 130 ARG A CA 1
ATOM 913 C C . ARG A 1 130 ? 3.397 6.494 4.494 1.00 89.75 130 ARG A C 1
ATOM 915 O O . ARG A 1 130 ? 2.610 6.696 5.416 1.00 89.75 130 ARG A O 1
ATOM 922 N N . GLU A 1 131 ? 4.088 7.467 3.909 1.00 92.12 131 GLU A N 1
ATOM 923 C CA . GLU A 1 131 ? 3.958 8.876 4.294 1.00 92.12 131 GLU A CA 1
ATOM 924 C C . GLU A 1 131 ? 2.553 9.425 4.012 1.00 92.12 131 GLU A C 1
ATOM 926 O O . GLU A 1 131 ? 2.015 10.178 4.823 1.00 92.12 131 GLU A O 1
ATOM 931 N N . MET A 1 132 ? 1.902 8.972 2.937 1.00 90.81 132 MET A N 1
ATOM 932 C CA . MET A 1 132 ? 0.510 9.330 2.644 1.00 90.81 132 MET A CA 1
ATOM 933 C C . MET A 1 132 ? -0.508 8.641 3.566 1.00 90.81 132 MET A C 1
ATOM 935 O O . MET A 1 132 ? -1.500 9.257 3.951 1.00 90.81 132 MET A O 1
ATOM 939 N N . LEU A 1 133 ? -0.282 7.380 3.946 1.00 95.31 133 LEU A N 1
ATOM 940 C CA . LEU A 1 133 ? -1.200 6.620 4.805 1.00 95.31 133 LEU A CA 1
ATOM 941 C C . LEU A 1 133 ? -1.054 6.958 6.292 1.00 95.31 133 LEU A C 1
ATOM 943 O O . LEU A 1 133 ? -2.019 6.827 7.046 1.00 95.31 133 LEU A O 1
ATOM 947 N N . ARG A 1 134 ? 0.125 7.413 6.727 1.00 95.75 134 ARG A N 1
ATOM 948 C CA . ARG A 1 134 ? 0.403 7.796 8.118 1.00 95.75 134 ARG A CA 1
ATOM 949 C C . ARG A 1 134 ? -0.628 8.782 8.699 1.00 95.75 134 ARG A C 1
ATOM 951 O O . ARG A 1 134 ? -1.144 8.477 9.776 1.00 95.75 134 ARG A O 1
ATOM 958 N N . PRO A 1 135 ? -0.967 9.921 8.057 1.00 96.00 135 PRO A N 1
ATOM 959 C CA . PRO A 1 135 ? -1.958 10.849 8.604 1.00 96.00 135 PRO A CA 1
ATOM 960 C C . PRO A 1 135 ? -3.366 10.243 8.680 1.00 96.00 135 PRO A C 1
ATOM 962 O O . PRO A 1 135 ? -4.038 10.423 9.691 1.00 96.00 135 PRO A O 1
ATOM 965 N N . MET A 1 136 ? -3.784 9.466 7.676 1.00 96.25 136 MET A N 1
ATOM 966 C CA . MET A 1 136 ? -5.117 8.846 7.655 1.00 96.25 136 MET A CA 1
ATOM 967 C C . MET A 1 136 ? -5.275 7.787 8.752 1.00 96.25 136 MET A C 1
ATOM 969 O O . MET A 1 136 ? -6.291 7.739 9.443 1.00 96.25 136 MET A O 1
ATOM 973 N N . LEU A 1 137 ? -4.247 6.954 8.946 1.00 96.31 137 LEU A N 1
ATOM 974 C CA . LEU A 1 137 ? -4.227 5.958 10.016 1.00 96.31 137 LEU A CA 1
ATOM 975 C C . LEU A 1 137 ? -4.182 6.615 11.394 1.00 96.31 137 LEU A C 1
ATOM 977 O O . LEU A 1 137 ? -4.840 6.133 12.311 1.00 96.31 137 LEU A O 1
ATOM 981 N N . LYS A 1 138 ? -3.438 7.717 11.544 1.00 96.88 138 LYS A N 1
ATOM 982 C CA . LYS A 1 138 ? -3.396 8.476 12.795 1.00 96.88 138 LYS A CA 1
ATOM 983 C C . LYS A 1 138 ? -4.773 9.026 13.157 1.00 96.88 138 LYS A C 1
ATOM 985 O O . LYS A 1 138 ? -5.221 8.797 14.271 1.00 96.88 138 LYS A O 1
ATOM 990 N N . GLU A 1 139 ? -5.443 9.704 12.231 1.00 97.44 139 GLU A N 1
ATOM 991 C CA . GLU A 1 139 ? -6.780 10.261 12.463 1.00 97.44 139 GLU A CA 1
ATOM 992 C C . GLU A 1 139 ? -7.792 9.166 12.824 1.00 97.44 139 GLU A C 1
ATOM 994 O O . GLU A 1 139 ? -8.561 9.301 13.777 1.00 97.44 139 GLU A O 1
ATOM 999 N N . TRP A 1 140 ? -7.741 8.035 12.118 1.00 97.06 140 TRP A N 1
ATOM 1000 C CA . TRP A 1 140 ? -8.598 6.894 12.418 1.00 97.06 140 TRP A CA 1
ATOM 1001 C C . TRP A 1 140 ? -8.317 6.296 13.802 1.00 97.06 140 TRP A C 1
ATOM 1003 O O . TRP A 1 140 ? -9.256 6.011 14.548 1.00 97.06 140 TRP A O 1
ATOM 1013 N N . LEU A 1 141 ? -7.042 6.119 14.165 1.00 97.00 141 LEU A N 1
ATOM 1014 C CA . LEU A 1 141 ? -6.659 5.625 15.487 1.00 97.00 141 LEU A CA 1
ATOM 1015 C C . LEU A 1 141 ? -7.092 6.606 16.578 1.00 97.00 141 LEU A C 1
ATOM 1017 O O . LEU A 1 141 ? -7.707 6.176 17.549 1.00 97.00 141 LEU A O 1
ATOM 1021 N N . ASP A 1 142 ? -6.858 7.904 16.399 1.00 96.88 142 ASP A N 1
ATOM 1022 C CA . ASP A 1 142 ? -7.256 8.936 17.360 1.00 96.88 142 ASP A CA 1
ATOM 1023 C C . ASP A 1 142 ? -8.788 8.920 17.590 1.00 96.88 142 ASP A C 1
ATOM 1025 O O . ASP A 1 142 ? -9.245 9.087 18.720 1.00 96.88 142 ASP A O 1
ATOM 1029 N N . ALA A 1 143 ? -9.587 8.628 16.555 1.00 97.25 143 ALA A N 1
ATOM 1030 C CA . ALA A 1 143 ? -11.047 8.552 16.650 1.00 97.25 143 ALA A CA 1
ATOM 1031 C C . ALA A 1 143 ? -11.598 7.214 17.188 1.00 97.25 143 ALA A C 1
ATOM 1033 O O . ALA A 1 143 ? -12.656 7.197 17.814 1.00 97.25 143 ALA A O 1
ATOM 1034 N N . ARG A 1 144 ? -10.943 6.076 16.916 1.00 94.75 144 ARG A N 1
ATOM 1035 C CA . ARG A 1 144 ? -11.505 4.728 17.174 1.00 94.75 144 ARG A CA 1
ATOM 1036 C C . ARG A 1 144 ? -10.831 3.976 18.317 1.00 94.75 144 ARG A C 1
ATOM 1038 O O . ARG A 1 144 ? -11.438 3.075 18.895 1.00 94.75 144 ARG A O 1
ATOM 1045 N N . LEU A 1 145 ? -9.587 4.313 18.649 1.00 96.38 145 LEU A N 1
ATOM 1046 C CA . LEU A 1 145 ? -8.822 3.642 19.701 1.00 96.38 145 LEU A CA 1
ATOM 1047 C C . LEU A 1 145 ? -9.435 3.806 21.103 1.00 96.38 145 LEU A C 1
ATOM 1049 O O . LEU A 1 145 ? -9.460 2.798 21.814 1.00 96.38 145 LEU A O 1
ATOM 1053 N N . PRO A 1 146 ? -9.989 4.973 21.501 1.00 95.81 146 PRO A N 1
ATOM 1054 C CA . PRO A 1 146 ? -10.605 5.126 22.821 1.00 95.81 146 PRO A CA 1
ATOM 1055 C C . PRO A 1 146 ? -11.727 4.111 23.077 1.00 95.81 146 PRO A C 1
ATOM 1057 O O . PRO A 1 146 ? -11.665 3.369 24.055 1.00 95.81 146 PRO A O 1
ATOM 1060 N N . GLU A 1 147 ? -12.684 3.982 22.150 1.00 95.12 147 GLU A N 1
ATOM 1061 C CA . GLU A 1 147 ? -13.810 3.040 22.272 1.00 95.12 147 GLU A CA 1
ATOM 1062 C C . GLU A 1 147 ? -13.338 1.580 22.377 1.00 95.12 147 GLU A C 1
ATOM 1064 O O . GLU A 1 147 ? -13.849 0.796 23.182 1.00 95.12 147 GLU A O 1
ATOM 1069 N N . MET A 1 148 ? -12.342 1.196 21.570 1.00 93.69 148 MET A N 1
ATOM 1070 C CA . MET A 1 148 ? -11.798 -0.166 21.580 1.00 93.69 148 MET A CA 1
ATOM 1071 C C . MET A 1 148 ? -11.118 -0.500 22.910 1.00 93.69 148 MET A C 1
ATOM 1073 O O . MET A 1 148 ? -11.294 -1.607 23.431 1.00 93.69 148 MET A O 1
ATOM 1077 N N . VAL A 1 149 ? -10.359 0.449 23.464 1.00 96.00 149 VAL A N 1
ATOM 1078 C CA . VAL A 1 149 ? -9.675 0.285 24.749 1.00 96.00 149 VAL A CA 1
ATOM 1079 C C . VAL A 1 149 ? -10.681 0.246 25.891 1.00 96.00 149 VAL A C 1
ATOM 1081 O O . VAL A 1 149 ? -10.593 -0.658 26.715 1.00 96.00 149 VAL A O 1
ATOM 1084 N N . GLU A 1 150 ? -11.670 1.140 25.924 1.00 95.25 150 GLU A N 1
ATOM 1085 C CA . GLU A 1 150 ? -12.721 1.128 26.949 1.00 95.25 150 GLU A CA 1
ATOM 1086 C C . GLU A 1 150 ? -13.477 -0.202 26.968 1.00 95.25 150 GLU A C 1
ATOM 1088 O O . GLU A 1 150 ? -13.652 -0.800 28.030 1.00 95.25 150 GLU A O 1
ATOM 1093 N N . GLY A 1 151 ? -13.846 -0.727 25.797 1.00 94.19 151 GLY A N 1
ATOM 1094 C CA . GLY A 1 151 ? -14.485 -2.036 25.693 1.00 94.19 151 GLY A CA 1
ATOM 1095 C C . GLY A 1 151 ? -13.590 -3.179 26.182 1.00 94.19 151 GLY A C 1
ATOM 1096 O O . GLY A 1 151 ? -14.070 -4.108 26.835 1.00 94.19 151 GLY A O 1
ATOM 1097 N N . LEU A 1 152 ? -12.285 -3.132 25.893 1.00 94.75 152 LEU A N 1
ATOM 1098 C CA . LEU A 1 152 ? -11.337 -4.151 26.350 1.00 94.75 152 LEU A CA 1
ATOM 1099 C C . LEU A 1 152 ? -11.095 -4.065 27.864 1.00 94.75 152 LEU A C 1
ATOM 1101 O O . LEU A 1 152 ? -11.109 -5.095 28.531 1.00 94.75 152 LEU A O 1
ATOM 1105 N N . VAL A 1 153 ? -10.954 -2.856 28.410 1.00 94.12 153 VAL A N 1
ATOM 1106 C CA . VAL A 1 153 ? -10.794 -2.603 29.848 1.00 94.12 153 VAL A CA 1
ATOM 1107 C C . VAL A 1 153 ? -12.058 -2.984 30.615 1.00 94.12 153 VAL A C 1
ATOM 1109 O O . VAL A 1 153 ? -11.963 -3.628 31.654 1.00 94.12 153 VAL A O 1
ATOM 1112 N N . ALA A 1 154 ? -13.249 -2.672 30.099 1.00 92.50 154 ALA A N 1
ATOM 1113 C CA . ALA A 1 154 ? -14.510 -3.088 30.708 1.00 92.50 154 ALA A CA 1
ATOM 1114 C C . ALA A 1 154 ? -14.622 -4.620 30.785 1.00 92.50 154 ALA A C 1
ATOM 1116 O O . ALA A 1 154 ? -14.972 -5.157 31.837 1.00 92.50 154 ALA A O 1
ATOM 1117 N N . ARG A 1 155 ? -14.255 -5.333 29.707 1.00 92.75 155 ARG A N 1
ATOM 1118 C CA . ARG A 1 155 ? -14.175 -6.806 29.705 1.00 92.75 155 ARG A CA 1
ATOM 1119 C C . ARG A 1 155 ? -13.143 -7.328 30.705 1.00 92.75 155 ARG A C 1
ATOM 1121 O O . ARG A 1 155 ? -13.405 -8.306 31.401 1.00 92.75 155 ARG A O 1
ATOM 1128 N N . GLU A 1 156 ? -11.992 -6.673 30.793 1.00 94.12 156 GLU A N 1
ATOM 1129 C CA . GLU A 1 156 ? -10.909 -7.045 31.702 1.00 94.12 156 GLU A CA 1
ATOM 1130 C C . GLU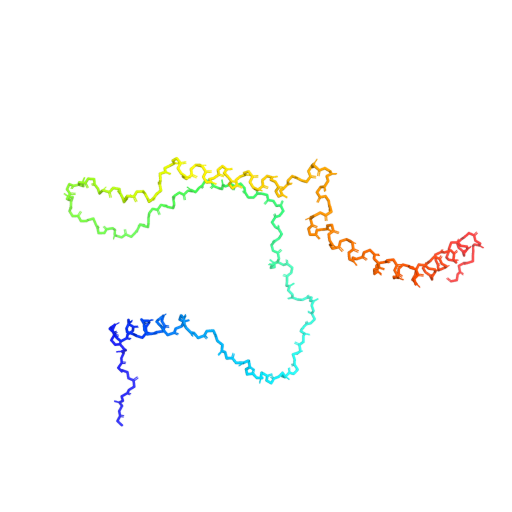 A 1 156 ? -11.310 -6.866 33.177 1.00 94.12 156 GLU A C 1
ATOM 1132 O O . GLU A 1 156 ? -11.116 -7.768 33.993 1.00 94.12 156 GLU A O 1
ATOM 1137 N N . ILE A 1 157 ? -11.966 -5.753 33.514 1.00 90.81 157 ILE A N 1
ATOM 1138 C CA . ILE A 1 157 ? -12.509 -5.498 34.854 1.00 90.81 157 ILE A CA 1
ATOM 1139 C C . ILE A 1 157 ? -13.629 -6.490 35.175 1.00 90.81 157 ILE A C 1
ATOM 1141 O O . ILE A 1 157 ? -13.644 -7.042 36.275 1.00 90.81 157 ILE A O 1
ATOM 1145 N N . ALA A 1 158 ? -14.548 -6.759 34.244 1.00 90.50 158 ALA A N 1
ATOM 1146 C CA . ALA A 1 158 ? -15.616 -7.745 34.436 1.00 90.50 158 ALA A CA 1
ATOM 1147 C C . ALA A 1 158 ? -15.045 -9.137 34.758 1.00 90.50 158 ALA A C 1
ATOM 1149 O O . ALA A 1 158 ? -15.489 -9.796 35.702 1.00 90.50 158 ALA A O 1
ATOM 1150 N N . ARG A 1 159 ? -13.983 -9.535 34.044 1.00 92.25 159 ARG A N 1
ATOM 1151 C CA . ARG A 1 159 ? -13.257 -10.787 34.277 1.00 92.25 159 ARG A CA 1
ATOM 1152 C C . ARG A 1 159 ? -12.594 -10.837 35.655 1.00 92.25 159 ARG A C 1
ATOM 1154 O O . ARG A 1 159 ? -12.737 -11.839 36.348 1.00 92.25 159 ARG A O 1
ATOM 1161 N N . ILE A 1 160 ? -11.889 -9.783 36.070 1.00 89.31 160 ILE A N 1
ATOM 1162 C CA . ILE A 1 160 ? -11.212 -9.733 37.382 1.00 89.31 160 ILE A CA 1
ATOM 1163 C C . ILE A 1 160 ? -12.226 -9.671 38.531 1.00 89.31 160 ILE A C 1
ATOM 1165 O O . ILE A 1 160 ? -12.031 -10.287 39.575 1.00 89.31 160 ILE A O 1
ATOM 1169 N N . THR A 1 161 ? -13.327 -8.946 38.340 1.00 87.38 161 THR A N 1
ATOM 1170 C CA . THR A 1 161 ? -14.375 -8.789 39.358 1.00 87.38 161 THR A CA 1
ATOM 1171 C C . THR A 1 161 ? -15.345 -9.971 39.422 1.00 87.38 161 THR A C 1
ATOM 1173 O O . THR A 1 161 ? -16.254 -9.951 40.251 1.00 87.38 161 THR A O 1
ATOM 1176 N N . GLY A 1 162 ? -15.162 -10.999 38.580 1.00 73.62 162 GLY A N 1
ATOM 1177 C CA . GLY A 1 162 ? -15.992 -12.207 38.566 1.00 73.62 162 GLY A CA 1
ATOM 1178 C C . GLY A 1 162 ? -17.455 -11.945 38.203 1.00 73.62 162 GLY A C 1
ATOM 1179 O O . GLY A 1 162 ? -18.321 -12.769 38.492 1.00 73.62 162 GLY A O 1
ATOM 1180 N N . ARG A 1 163 ? -17.750 -10.788 37.599 1.00 62.78 163 ARG A N 1
ATOM 1181 C CA . ARG A 1 163 ? -19.091 -10.401 37.161 1.00 62.78 163 ARG A CA 1
ATOM 1182 C C . ARG A 1 163 ? -19.191 -10.696 35.670 1.00 62.78 163 ARG A C 1
ATOM 1184 O O . ARG A 1 163 ? -18.950 -9.828 34.836 1.00 62.78 163 ARG A O 1
ATOM 1191 N N . GLN A 1 164 ? -19.497 -11.948 35.344 1.00 55.19 164 GLN A N 1
ATOM 1192 C CA . GLN A 1 164 ? -19.961 -12.300 34.005 1.00 55.19 164 GLN A CA 1
ATOM 1193 C C . GLN A 1 164 ? -21.270 -11.529 33.749 1.00 55.19 164 GLN A C 1
ATOM 1195 O O . GLN A 1 164 ? -22.244 -11.728 34.478 1.00 55.19 164 GLN A O 1
ATOM 1200 N N . LEU A 1 165 ? -21.261 -10.627 32.765 1.00 52.44 165 LEU A N 1
ATOM 1201 C CA . LEU A 1 165 ? -22.464 -10.129 32.092 1.00 52.44 165 LEU A CA 1
ATOM 1202 C C . LEU A 1 165 ? -22.690 -10.981 30.845 1.00 52.44 165 LEU A C 1
ATOM 1204 O O . LEU A 1 165 ? -21.688 -11.209 30.127 1.00 52.44 165 LEU A O 1
#

Radius of gyration: 33.25 Å; chains: 1; bounding box: 60×51×97 Å

Secondary structure (DSSP, 8-state):
------PPPHHHHHHHHHHHHHHTTS----PPP-----------TT-S-GGG-----S---------PPPP-S------------PPPPP-SS-HHHHHHHHHHHHHHHHHHH---STTGGGTSHHHHHHHHHHHHHHHHHHHHHHHHHHHHHHHHHHHHTT---

Foldseek 3Di:
DDDDDPPDPPVNVVVVVVVCVVVVVPDPDDDDDDDDDDDDPDDPPPPPPPVVDDDPPDDPDPDPPPPPPPPPDPPPPPDCPPCPPDPDDPPPDDPVRVVVVVVVVVVVVCVVVDPPDPPCCCVDPNNVVCVVCVVVVVVVCVVCVVVVVVVVVVVVCCVVVVPDD

pLDDT: mean 73.53, std 16.85, range [39.03, 97.44]

Organism: NCBI:txid1166337

InterPro domains:
  IPR019632 Protein of unknown function DUF2497 [PF10691] (91-161)